Protein AF-A0A1Z8ND75-F1 (afdb_monomer_lite)

Radius of gyration: 14.43 Å; chains: 1; bounding box: 37×39×33 Å

Structure (mmCIF, N/CA/C/O backbone):
data_AF-A0A1Z8ND75-F1
#
_entry.id   AF-A0A1Z8ND75-F1
#
loop_
_atom_site.group_PDB
_atom_site.id
_atom_site.type_symbol
_atom_site.label_atom_id
_atom_site.label_alt_id
_atom_site.label_comp_id
_atom_site.label_asym_id
_atom_site.label_entity_id
_atom_site.label_seq_id
_atom_site.pdbx_PDB_ins_code
_atom_site.Cartn_x
_atom_site.Cartn_y
_atom_site.Cartn_z
_atom_site.occupancy
_atom_site.B_iso_or_equiv
_atom_site.auth_seq_id
_atom_site.auth_comp_id
_atom_site.auth_asym_id
_atom_site.auth_atom_id
_atom_site.pdbx_PDB_model_num
ATOM 1 N N . MET A 1 1 ? -8.422 -8.653 -4.347 1.00 84.81 1 MET A N 1
ATOM 2 C CA . MET A 1 1 ? -8.273 -7.260 -3.869 1.00 84.81 1 MET A CA 1
ATOM 3 C C . MET A 1 1 ? -9.525 -6.366 -3.987 1.00 84.81 1 MET A C 1
ATOM 5 O O . MET A 1 1 ? -10.046 -5.986 -2.948 1.00 84.81 1 MET A O 1
ATOM 9 N N . ILE A 1 2 ? -10.057 -6.033 -5.178 1.00 89.56 2 ILE A N 1
ATOM 10 C CA . ILE A 1 2 ? -11.131 -5.006 -5.343 1.00 89.56 2 ILE A CA 1
ATOM 11 C C . ILE A 1 2 ? -12.358 -5.227 -4.435 1.00 89.56 2 ILE A C 1
ATOM 13 O O . ILE A 1 2 ? -12.818 -4.302 -3.772 1.00 89.56 2 ILE A O 1
ATOM 17 N N . LYS A 1 3 ? -12.869 -6.464 -4.344 1.00 91.56 3 LYS A N 1
ATOM 18 C CA . LYS A 1 3 ? -14.022 -6.793 -3.480 1.00 91.56 3 LYS A CA 1
ATOM 19 C C . LYS A 1 3 ? -13.751 -6.540 -1.991 1.00 91.56 3 LYS A C 1
ATOM 21 O O . LYS A 1 3 ? -14.651 -6.103 -1.284 1.00 91.56 3 LYS A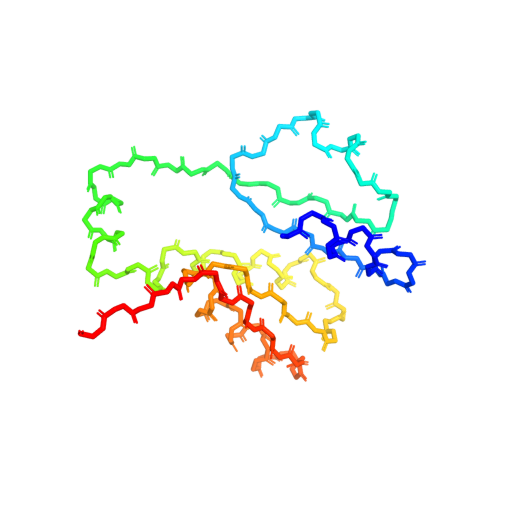 O 1
ATOM 26 N N . VAL A 1 4 ? -12.523 -6.795 -1.533 1.00 92.12 4 VAL A N 1
ATOM 27 C CA . VAL A 1 4 ? -12.104 -6.551 -0.142 1.00 92.12 4 VAL A CA 1
ATOM 28 C C . VAL A 1 4 ? -12.119 -5.052 0.138 1.00 92.12 4 VAL A C 1
ATOM 30 O O . VAL A 1 4 ? -12.740 -4.624 1.105 1.00 92.12 4 VAL A O 1
ATOM 33 N N . ILE A 1 5 ? -11.534 -4.254 -0.761 1.00 94.62 5 ILE A N 1
ATOM 34 C CA . ILE A 1 5 ? -11.532 -2.788 -0.665 1.00 94.62 5 ILE A CA 1
ATOM 35 C C . ILE A 1 5 ? -12.966 -2.254 -0.620 1.00 94.62 5 ILE A C 1
ATOM 37 O O . ILE A 1 5 ? -13.297 -1.502 0.287 1.00 94.62 5 ILE A O 1
ATOM 41 N N . ASN A 1 6 ? -13.839 -2.703 -1.526 1.00 94.88 6 ASN A N 1
ATOM 42 C CA . ASN A 1 6 ? -15.244 -2.279 -1.560 1.00 94.88 6 ASN A CA 1
ATOM 43 C C . ASN A 1 6 ? -16.054 -2.712 -0.334 1.00 94.88 6 ASN A C 1
ATOM 45 O O . ASN A 1 6 ? -17.035 -2.060 0.016 1.00 94.88 6 ASN A O 1
ATOM 49 N N . SER A 1 7 ? -15.684 -3.818 0.312 1.00 95.06 7 SER A N 1
ATOM 50 C CA . SER A 1 7 ? -16.326 -4.232 1.557 1.00 95.06 7 SER A CA 1
ATOM 51 C C . SER A 1 7 ? -15.868 -3.361 2.723 1.00 95.06 7 SER A C 1
ATOM 53 O O . SER A 1 7 ? -16.702 -2.855 3.467 1.00 95.06 7 SER A O 1
ATOM 55 N N . LEU A 1 8 ? -14.556 -3.160 2.865 1.00 94.75 8 LEU A N 1
ATOM 56 C CA . LEU A 1 8 ? -13.967 -2.372 3.947 1.00 94.75 8 LEU A CA 1
ATOM 57 C C . LEU A 1 8 ? -14.327 -0.883 3.838 1.00 94.75 8 LEU A C 1
ATOM 59 O O . LEU A 1 8 ? -14.564 -0.230 4.852 1.00 94.75 8 LEU A O 1
ATOM 63 N N . SER A 1 9 ? -14.431 -0.347 2.619 1.00 96.69 9 SER A N 1
ATOM 64 C CA . SER A 1 9 ? -14.719 1.072 2.383 1.00 96.69 9 SER A CA 1
ATOM 65 C C . SER A 1 9 ? -16.142 1.484 2.760 1.00 96.69 9 SER A C 1
ATOM 67 O O . SER A 1 9 ? -16.457 2.673 2.761 1.00 96.69 9 SER A O 1
ATOM 69 N N . LYS A 1 10 ? -17.020 0.531 3.098 1.00 96.50 10 LYS A N 1
ATOM 70 C CA . LYS A 1 10 ? -18.350 0.831 3.649 1.00 96.50 10 LYS A CA 1
ATOM 71 C C . LYS A 1 10 ? -18.269 1.477 5.030 1.00 96.50 10 LYS A C 1
ATOM 73 O O . LYS A 1 10 ? -19.125 2.288 5.360 1.00 96.50 10 LYS A O 1
ATOM 78 N N . GLU A 1 11 ? -17.242 1.138 5.807 1.00 96.50 11 GLU A N 1
ATOM 79 C CA . GLU A 1 11 ? -17.110 1.554 7.210 1.00 96.50 11 GLU A CA 1
ATOM 80 C C . GLU A 1 11 ? -15.786 2.270 7.505 1.00 96.50 11 GLU A C 1
ATOM 82 O O . GLU A 1 11 ? -15.655 2.956 8.520 1.00 96.50 11 GLU A O 1
ATOM 87 N N . HIS A 1 12 ? -14.794 2.142 6.622 1.00 94.88 12 HIS A N 1
ATOM 88 C CA . HIS A 1 12 ? -13.447 2.650 6.852 1.00 94.88 12 HIS A CA 1
ATOM 89 C C . HIS A 1 12 ? -12.946 3.503 5.690 1.00 94.88 12 HIS A C 1
ATOM 91 O O . HIS A 1 12 ? -13.279 3.271 4.530 1.00 94.88 12 HIS A O 1
ATOM 97 N N . LYS A 1 13 ? -12.087 4.478 6.005 1.00 95.25 13 LYS A N 1
ATOM 98 C CA . LYS A 1 13 ? -11.324 5.214 4.993 1.00 95.25 13 LYS A CA 1
ATOM 99 C C . LYS A 1 13 ? -10.149 4.363 4.533 1.00 95.25 13 LYS A C 1
ATOM 101 O O . LYS A 1 13 ? -9.411 3.833 5.362 1.00 95.25 13 LYS A O 1
ATOM 106 N N . ILE A 1 14 ? -9.962 4.262 3.225 1.00 95.38 14 ILE A N 1
ATOM 107 C CA . ILE A 1 14 ? -8.913 3.453 2.612 1.00 95.38 14 ILE A CA 1
ATOM 108 C C . ILE A 1 14 ? -8.044 4.351 1.747 1.00 95.38 14 ILE A C 1
ATOM 110 O O . ILE A 1 14 ? -8.540 5.074 0.893 1.00 95.38 14 ILE A O 1
ATOM 114 N N . ASN A 1 15 ? -6.733 4.261 1.940 1.00 95.19 15 ASN A N 1
ATOM 115 C CA . ASN A 1 15 ? -5.757 4.828 1.021 1.00 95.19 15 ASN A CA 1
ATOM 116 C C . ASN A 1 15 ? -5.178 3.676 0.196 1.00 95.19 15 ASN A C 1
ATOM 118 O O . ASN A 1 15 ? -4.424 2.858 0.727 1.00 95.19 15 ASN A O 1
ATOM 122 N N . LEU A 1 16 ? -5.568 3.581 -1.076 1.00 94.69 16 LEU A N 1
ATOM 123 C CA . LEU A 1 16 ? -5.108 2.538 -1.988 1.00 94.69 16 LEU A CA 1
ATOM 124 C C . LEU A 1 16 ? -3.886 3.031 -2.760 1.00 94.69 16 LEU A C 1
ATOM 126 O O . LEU A 1 16 ? -3.984 3.957 -3.561 1.00 94.69 16 LEU A O 1
ATOM 130 N N . PHE A 1 17 ? -2.748 2.377 -2.547 1.00 93.12 17 PHE A N 1
ATOM 131 C CA . PHE A 1 17 ? -1.514 2.637 -3.281 1.00 93.12 17 PHE A CA 1
ATOM 132 C C . PHE A 1 17 ? -1.267 1.507 -4.278 1.00 93.12 17 PHE A C 1
ATOM 134 O O . PHE A 1 17 ? -1.230 0.345 -3.876 1.00 93.12 17 PHE A O 1
ATOM 141 N N . TYR A 1 18 ? -1.105 1.836 -5.558 1.00 92.25 18 TYR A N 1
ATOM 142 C CA . TYR A 1 18 ? -1.009 0.836 -6.625 1.00 92.25 18 TYR A CA 1
ATOM 143 C C . TYR A 1 18 ? -0.208 1.344 -7.830 1.00 92.25 18 TYR A C 1
ATOM 145 O O . TYR A 1 18 ? 0.132 2.525 -7.917 1.00 92.25 18 TYR A O 1
ATOM 153 N N . LEU A 1 19 ? 0.157 0.431 -8.729 1.00 90.12 19 LEU A N 1
ATOM 154 C CA . LEU A 1 19 ? 0.934 0.733 -9.929 1.00 90.12 19 LEU A CA 1
ATOM 155 C C . LEU A 1 19 ? 0.045 0.831 -11.166 1.00 90.12 19 LEU A C 1
ATOM 157 O O . LEU A 1 19 ? -0.961 0.136 -11.252 1.00 90.12 19 LEU A O 1
ATOM 161 N N . ASP A 1 20 ? 0.474 1.668 -12.110 1.00 88.50 20 ASP A N 1
ATOM 162 C CA . ASP A 1 20 ? -0.030 1.747 -13.484 1.00 88.50 20 ASP A CA 1
ATOM 163 C C . ASP A 1 20 ? -1.558 1.924 -13.574 1.00 88.50 20 ASP A C 1
ATOM 165 O O . ASP A 1 20 ? -2.231 1.316 -14.404 1.00 88.50 20 ASP A O 1
ATOM 169 N N . GLY A 1 21 ? -2.099 2.767 -12.687 1.00 86.75 21 GLY A N 1
ATOM 170 C CA . GLY A 1 21 ? -3.524 3.084 -12.628 1.00 86.75 21 GLY A CA 1
ATOM 171 C C . GLY A 1 21 ? -4.025 3.945 -13.782 1.00 86.75 21 GLY A C 1
ATOM 172 O O . GLY A 1 21 ? -3.251 4.631 -14.452 1.00 86.75 21 GLY A O 1
ATOM 173 N N . SER A 1 22 ? -5.341 3.929 -13.972 1.00 88.50 22 SER A N 1
ATOM 174 C CA . SER A 1 22 ? -6.053 4.690 -14.995 1.00 88.50 22 SER A CA 1
ATOM 175 C C . SER A 1 22 ? -7.043 5.678 -14.377 1.00 88.50 22 SER A C 1
ATOM 177 O O . SER A 1 22 ? -7.585 5.428 -13.303 1.00 88.50 22 SER A O 1
ATOM 179 N N . ASP A 1 23 ? -7.351 6.771 -15.082 1.00 83.38 23 ASP A N 1
ATOM 180 C CA . ASP A 1 23 ? -8.375 7.734 -14.636 1.00 83.38 23 ASP A CA 1
ATOM 181 C C . ASP A 1 23 ? -9.763 7.079 -14.494 1.00 83.38 23 ASP A C 1
ATOM 183 O O . ASP A 1 23 ? -10.611 7.532 -13.728 1.00 83.38 23 ASP A O 1
ATOM 187 N N . ALA A 1 24 ? -10.005 5.970 -15.202 1.00 87.81 24 ALA A N 1
ATOM 188 C CA . ALA A 1 24 ? -11.252 5.226 -15.094 1.00 87.81 24 ALA A CA 1
ATOM 189 C C . ALA A 1 24 ? -11.396 4.482 -13.753 1.00 87.81 24 ALA A C 1
ATOM 191 O O . ALA A 1 24 ? -12.522 4.129 -13.390 1.00 87.81 24 ALA A O 1
ATOM 192 N N . ASP A 1 25 ? -10.301 4.274 -13.012 1.00 87.19 25 ASP A N 1
ATOM 193 C CA . ASP A 1 25 ? -10.284 3.492 -11.771 1.00 87.19 25 ASP A CA 1
ATOM 194 C C . ASP A 1 25 ? -11.075 4.173 -10.645 1.00 87.19 25 ASP A C 1
ATOM 196 O O . ASP A 1 25 ? -11.602 3.493 -9.761 1.00 87.19 25 ASP A O 1
ATOM 200 N N . GLU A 1 26 ? -11.239 5.499 -10.700 1.00 87.19 26 GLU A N 1
ATOM 201 C CA . GLU A 1 26 ? -12.085 6.251 -9.763 1.00 87.19 26 GLU A CA 1
ATOM 202 C C . GLU A 1 26 ? -13.542 5.771 -9.783 1.00 87.19 26 GLU A C 1
ATOM 204 O O . GLU A 1 26 ? -14.201 5.755 -8.747 1.00 87.19 26 GLU A O 1
ATOM 209 N N . ASN A 1 27 ? -14.032 5.280 -10.926 1.00 90.75 27 ASN A N 1
ATOM 210 C CA . ASN A 1 27 ? -15.408 4.791 -11.056 1.00 90.75 27 ASN A CA 1
ATOM 211 C C . ASN A 1 27 ? -15.640 3.431 -10.372 1.00 90.75 27 ASN A C 1
ATOM 213 O O . ASN A 1 27 ? -16.780 2.977 -10.267 1.00 90.75 27 ASN A O 1
ATOM 217 N N . ILE A 1 28 ? -14.574 2.752 -9.933 1.00 92.62 28 ILE A N 1
ATOM 218 C CA . ILE A 1 28 ? -14.642 1.421 -9.311 1.00 92.62 28 ILE A CA 1
ATOM 219 C C . ILE A 1 28 ? -14.953 1.525 -7.811 1.00 92.62 28 ILE A C 1
ATOM 221 O O . ILE A 1 28 ? -15.518 0.593 -7.224 1.00 92.62 28 ILE A O 1
ATOM 225 N N . PHE A 1 29 ? -14.578 2.642 -7.186 1.00 94.88 29 PHE A N 1
ATOM 226 C CA . PHE A 1 29 ? -14.578 2.805 -5.738 1.00 94.88 29 PHE A CA 1
ATOM 227 C C . PHE A 1 29 ? -15.481 3.961 -5.291 1.00 94.88 29 PHE A C 1
ATOM 229 O O . PHE A 1 29 ? -15.805 4.869 -6.047 1.00 94.88 29 PHE A O 1
ATOM 236 N N . ASN A 1 30 ? -15.921 3.914 -4.034 1.00 93.94 30 ASN A N 1
ATOM 237 C CA . ASN A 1 30 ? -16.693 5.000 -3.433 1.00 93.94 30 ASN A CA 1
ATOM 238 C C . ASN A 1 30 ? -15.773 6.100 -2.866 1.00 93.94 30 ASN A C 1
ATOM 240 O O . ASN A 1 30 ? -14.554 5.951 -2.801 1.00 93.94 30 ASN A O 1
ATOM 244 N N . SER A 1 31 ? -16.375 7.179 -2.360 1.00 93.81 31 SER A N 1
ATOM 245 C CA . SER A 1 31 ? -15.664 8.338 -1.799 1.00 93.81 31 SER A CA 1
ATOM 246 C C . SER A 1 31 ? -14.817 8.054 -0.550 1.00 93.81 31 SER A C 1
ATOM 248 O O . SER A 1 31 ? -14.094 8.940 -0.101 1.00 93.81 31 SER A O 1
ATOM 250 N N . ASN A 1 32 ? -14.911 6.861 0.049 1.00 96.19 32 ASN A N 1
ATOM 251 C CA . ASN A 1 32 ? -14.068 6.471 1.182 1.00 96.19 32 ASN A CA 1
ATOM 252 C C . ASN A 1 32 ? -12.722 5.881 0.741 1.00 96.19 32 ASN A C 1
ATOM 254 O O . ASN A 1 32 ? -11.892 5.577 1.601 1.00 96.19 32 ASN A O 1
ATOM 258 N N . VAL A 1 33 ? -12.493 5.717 -0.565 1.00 95.88 33 VAL A N 1
ATOM 259 C CA . VAL A 1 33 ? -11.228 5.231 -1.117 1.00 95.88 33 VAL A CA 1
ATOM 260 C C . VAL A 1 33 ? -10.486 6.382 -1.789 1.00 95.88 33 VAL A C 1
ATOM 262 O O . VAL A 1 33 ? -10.930 6.918 -2.798 1.00 95.88 33 VAL A O 1
ATOM 265 N N . SER A 1 34 ? -9.324 6.732 -1.247 1.00 94.56 34 SER A N 1
ATOM 266 C CA . SER A 1 34 ? -8.367 7.629 -1.896 1.00 94.56 34 SER A CA 1
ATOM 267 C C . SER A 1 34 ? -7.410 6.805 -2.751 1.00 94.56 34 SER A C 1
ATOM 269 O O . SER A 1 34 ? -6.771 5.877 -2.243 1.00 94.56 34 SER A O 1
ATOM 271 N N . LEU A 1 35 ? -7.292 7.146 -4.031 1.00 93.81 35 LEU A N 1
ATOM 272 C CA . LEU A 1 35 ? -6.436 6.449 -4.987 1.00 93.81 35 LEU A CA 1
ATOM 273 C C . LEU A 1 35 ? -5.078 7.147 -5.126 1.00 93.81 35 LEU A C 1
ATOM 275 O O . LEU A 1 35 ? -5.000 8.347 -5.370 1.00 93.81 35 LEU A O 1
ATOM 279 N N . PHE A 1 36 ? -4.000 6.376 -5.000 1.00 92.12 36 PHE A N 1
ATOM 280 C CA . PHE A 1 36 ? -2.628 6.827 -5.212 1.00 92.12 36 PHE A CA 1
ATOM 281 C C . PHE A 1 36 ? -1.936 5.880 -6.194 1.00 92.12 36 PHE A C 1
ATOM 283 O O . PHE A 1 36 ? -1.333 4.880 -5.794 1.00 92.12 36 PHE A O 1
ATOM 290 N N . SER A 1 37 ? -2.048 6.186 -7.486 1.00 91.56 37 SER A N 1
ATOM 291 C CA . SER A 1 37 ? -1.394 5.422 -8.546 1.00 91.56 37 SER A CA 1
ATOM 292 C C . SER A 1 37 ? 0.022 5.940 -8.819 1.00 91.56 37 SER A C 1
ATOM 294 O O . SER A 1 37 ? 0.328 7.128 -8.672 1.00 91.56 37 SER A O 1
ATOM 296 N N . PHE A 1 38 ? 0.917 5.034 -9.209 1.00 87.94 38 PHE A N 1
ATOM 297 C CA . PHE A 1 38 ? 2.288 5.364 -9.594 1.00 87.94 38 PHE A CA 1
ATOM 298 C C . PHE A 1 38 ? 2.678 4.642 -10.873 1.00 87.94 38 PHE A C 1
ATOM 300 O O . PHE A 1 38 ? 2.354 3.477 -11.059 1.00 87.94 38 PHE A O 1
ATOM 307 N N . ILE A 1 39 ? 3.442 5.315 -11.725 1.00 85.00 39 ILE A N 1
ATOM 308 C CA . ILE A 1 39 ? 3.941 4.714 -12.961 1.00 85.00 39 ILE A CA 1
ATOM 309 C C . ILE A 1 39 ? 5.168 3.864 -12.643 1.00 85.00 39 ILE A C 1
ATOM 311 O O . ILE A 1 39 ? 6.170 4.369 -12.116 1.00 85.00 39 ILE A O 1
ATOM 315 N N . SER A 1 40 ? 5.110 2.586 -13.005 1.00 77.56 40 SER A N 1
ATOM 316 C CA . SER A 1 40 ? 6.272 1.712 -12.979 1.00 77.56 40 SER A CA 1
ATOM 317 C C . SER A 1 40 ? 7.215 2.074 -14.128 1.00 77.56 40 SER A C 1
ATOM 319 O O . SER A 1 40 ? 6.840 2.089 -15.299 1.00 77.56 40 SER A O 1
ATOM 321 N N . LYS A 1 41 ? 8.475 2.397 -13.816 1.00 74.38 41 LYS A N 1
ATOM 322 C CA . LYS A 1 41 ? 9.495 2.631 -14.850 1.00 74.38 41 LYS A CA 1
ATOM 323 C C . LYS A 1 41 ? 10.162 1.311 -15.197 1.00 74.38 41 LYS A C 1
ATOM 325 O O . LYS A 1 41 ? 11.009 0.838 -14.438 1.00 74.38 41 LYS A O 1
ATOM 330 N N . ASP A 1 42 ? 9.848 0.744 -16.352 1.00 73.19 42 ASP A N 1
ATOM 331 C CA . ASP A 1 42 ? 10.481 -0.495 -16.796 1.00 73.19 42 ASP A CA 1
ATOM 332 C C . ASP A 1 42 ? 11.851 -0.177 -17.426 1.00 73.19 42 ASP A C 1
ATOM 334 O O . ASP A 1 42 ? 11.968 0.355 -18.527 1.00 73.19 42 ASP A O 1
ATOM 338 N N . SER A 1 43 ? 12.922 -0.440 -16.676 1.00 81.06 43 SER A N 1
ATOM 339 C CA . SER A 1 43 ? 14.310 -0.261 -17.122 1.00 81.06 43 SER A CA 1
ATOM 340 C C . SER A 1 43 ? 15.091 -1.557 -16.929 1.00 81.06 43 SER A C 1
ATOM 342 O O . SER A 1 43 ? 14.749 -2.360 -16.062 1.00 81.06 43 SER A O 1
ATOM 344 N N . LEU A 1 44 ? 16.161 -1.772 -17.703 1.00 79.06 44 LEU A N 1
ATOM 345 C CA . LEU A 1 44 ? 16.976 -2.994 -17.604 1.00 79.06 44 LEU A CA 1
ATOM 346 C C . LEU A 1 44 ? 17.503 -3.220 -16.172 1.00 79.06 44 LEU A C 1
ATOM 348 O O . LEU A 1 44 ? 17.449 -4.327 -15.644 1.00 79.06 44 LEU A O 1
ATOM 352 N N . LEU A 1 45 ? 17.930 -2.138 -15.512 1.00 78.75 45 LEU A N 1
ATOM 353 C CA . LEU A 1 45 ? 18.342 -2.135 -14.105 1.00 78.75 45 LEU A CA 1
ATOM 354 C C . LEU A 1 45 ? 17.197 -2.525 -13.160 1.00 78.75 45 LEU A C 1
ATOM 356 O O . LEU A 1 45 ? 17.419 -3.267 -12.205 1.00 78.75 45 LEU A O 1
ATOM 360 N N . ASN A 1 46 ? 15.974 -2.058 -13.424 1.00 75.44 46 ASN A N 1
ATOM 361 C CA . ASN A 1 46 ? 14.805 -2.427 -12.625 1.00 75.44 46 ASN A CA 1
ATOM 362 C C . ASN A 1 46 ? 14.406 -3.889 -12.838 1.00 75.44 46 ASN A C 1
ATOM 364 O O . ASN A 1 46 ? 14.024 -4.538 -11.873 1.00 75.44 46 ASN A O 1
ATOM 368 N N . LYS A 1 47 ? 14.590 -4.446 -14.042 1.00 78.50 47 LYS A N 1
ATOM 369 C CA . LYS A 1 47 ? 14.389 -5.883 -14.297 1.00 78.50 47 LYS A CA 1
ATOM 370 C C . LYS A 1 47 ? 15.347 -6.745 -13.471 1.00 78.50 47 LYS A C 1
ATOM 372 O O . LYS A 1 47 ? 14.915 -7.711 -12.851 1.00 78.50 47 LYS A O 1
ATOM 377 N N . ILE A 1 48 ? 16.622 -6.356 -13.393 1.00 80.69 48 ILE A N 1
ATOM 378 C CA . ILE A 1 48 ? 17.623 -7.051 -12.565 1.00 80.69 48 ILE A CA 1
ATOM 379 C C . ILE A 1 48 ? 17.258 -6.948 -11.076 1.00 80.69 48 ILE A C 1
ATOM 381 O O . ILE A 1 48 ? 17.241 -7.952 -10.366 1.00 80.69 48 ILE A O 1
ATOM 385 N N . LYS A 1 49 ? 16.898 -5.749 -10.598 1.00 76.88 49 LYS A N 1
ATOM 386 C CA . LYS A 1 49 ? 16.451 -5.555 -9.208 1.00 76.88 49 LYS A CA 1
ATOM 387 C C . LYS A 1 49 ? 15.195 -6.356 -8.883 1.00 76.88 49 LYS A C 1
ATOM 389 O O . LYS A 1 49 ? 15.143 -6.949 -7.815 1.00 76.88 49 LYS A O 1
ATOM 394 N N . ARG A 1 50 ? 14.226 -6.424 -9.794 1.00 79.38 50 ARG A N 1
ATOM 395 C CA . ARG A 1 50 ? 13.017 -7.239 -9.639 1.00 79.38 50 ARG A CA 1
ATOM 396 C C . ARG A 1 50 ? 13.339 -8.727 -9.531 1.00 79.38 50 ARG A C 1
ATOM 398 O O . ARG A 1 50 ? 12.639 -9.439 -8.836 1.00 79.38 50 ARG A O 1
ATOM 405 N N . HIS A 1 51 ? 14.416 -9.208 -10.146 1.00 80.50 51 HIS A N 1
ATOM 406 C CA . HIS A 1 51 ? 14.778 -10.622 -10.051 1.00 80.50 51 HIS A CA 1
ATOM 407 C C . HIS A 1 51 ? 15.569 -10.970 -8.778 1.00 80.50 51 HIS A C 1
ATOM 409 O O . HIS A 1 51 ? 15.392 -12.049 -8.218 1.00 80.50 51 HIS A O 1
ATOM 415 N N . SER A 1 52 ? 16.458 -10.086 -8.313 1.00 83.44 52 SER A N 1
ATOM 416 C CA . SER A 1 52 ? 17.374 -10.386 -7.193 1.00 83.44 52 SER A CA 1
ATOM 417 C C . SER A 1 52 ? 16.986 -9.723 -5.867 1.00 83.44 52 SER A C 1
ATOM 419 O O . SER A 1 52 ? 17.384 -10.176 -4.799 1.00 83.44 52 SER A O 1
ATOM 421 N N . PHE A 1 53 ? 16.207 -8.645 -5.923 1.00 84.44 53 PHE A N 1
ATOM 422 C CA . PHE A 1 53 ? 15.823 -7.805 -4.789 1.00 84.44 53 PHE A CA 1
ATOM 423 C C . PHE A 1 53 ? 14.353 -7.368 -4.894 1.00 84.44 53 PHE A C 1
ATOM 425 O O . PHE A 1 53 ? 14.029 -6.230 -4.547 1.00 84.44 53 PHE A O 1
ATOM 432 N N . PHE A 1 54 ? 13.461 -8.255 -5.360 1.00 81.88 54 PHE A N 1
ATOM 433 C CA . PHE A 1 54 ? 12.022 -7.978 -5.527 1.00 81.88 54 PHE A CA 1
ATOM 434 C C . PHE A 1 54 ? 11.393 -7.349 -4.275 1.00 81.88 54 PHE A C 1
ATOM 436 O O . PHE A 1 54 ? 10.604 -6.415 -4.364 1.00 81.88 54 PHE A O 1
ATOM 443 N N . TRP A 1 55 ? 11.823 -7.777 -3.084 1.00 82.06 55 TRP A N 1
ATOM 444 C CA . TRP A 1 55 ? 11.350 -7.252 -1.800 1.00 82.06 55 TRP A CA 1
ATOM 445 C C . TRP A 1 55 ? 11.661 -5.758 -1.591 1.00 82.06 55 TRP A C 1
ATOM 447 O O . TRP A 1 55 ? 11.086 -5.118 -0.717 1.00 82.06 55 TRP A O 1
ATOM 457 N N . THR A 1 56 ? 12.567 -5.171 -2.378 1.00 83.81 56 THR A N 1
ATOM 458 C CA . THR A 1 56 ? 12.881 -3.735 -2.332 1.00 83.81 56 THR A CA 1
ATOM 459 C C . THR A 1 56 ? 12.150 -2.902 -3.375 1.00 83.81 56 THR A C 1
ATOM 461 O O . THR A 1 56 ? 12.165 -1.674 -3.265 1.00 83.81 56 THR A O 1
ATOM 464 N N . GLU A 1 57 ? 11.526 -3.535 -4.369 1.00 82.25 57 GLU A N 1
ATOM 465 C CA . GLU A 1 57 ? 11.025 -2.879 -5.579 1.00 82.25 57 GLU A CA 1
ATOM 466 C C . GLU A 1 57 ? 10.033 -1.755 -5.264 1.00 82.25 57 GLU A C 1
ATOM 468 O O . GLU A 1 57 ? 10.103 -0.665 -5.833 1.00 82.25 57 GLU A O 1
ATOM 473 N N . HIS A 1 58 ? 9.163 -1.973 -4.279 1.00 87.12 58 HIS A N 1
ATOM 474 C CA . HIS A 1 58 ? 8.135 -1.010 -3.890 1.00 87.12 58 HIS A CA 1
ATOM 475 C C . HIS A 1 58 ? 8.472 -0.225 -2.619 1.00 87.12 58 HIS A C 1
ATOM 477 O O . HIS A 1 58 ? 7.599 0.386 -2.007 1.00 87.12 58 HIS A O 1
ATOM 483 N N . ASN A 1 59 ? 9.749 -0.146 -2.224 1.00 86.69 59 ASN A N 1
ATOM 484 C CA . ASN A 1 59 ? 10.166 0.644 -1.055 1.00 86.69 59 ASN A CA 1
ATOM 485 C C . ASN A 1 59 ? 9.783 2.131 -1.141 1.00 86.69 59 ASN A C 1
ATOM 487 O O . ASN A 1 59 ? 9.691 2.804 -0.113 1.00 86.69 59 ASN A O 1
ATOM 491 N N . PHE A 1 60 ? 9.557 2.667 -2.342 1.00 86.69 60 PHE A N 1
ATOM 492 C CA . PHE A 1 60 ? 9.079 4.038 -2.505 1.00 86.69 60 PHE A CA 1
ATOM 493 C C . PHE A 1 60 ? 7.662 4.236 -1.931 1.00 86.69 60 PHE A C 1
ATOM 495 O O . PHE A 1 60 ? 7.361 5.336 -1.458 1.00 86.69 60 PHE A O 1
ATOM 502 N N . LEU A 1 61 ? 6.830 3.181 -1.899 1.00 88.62 61 LEU A N 1
ATOM 503 C CA . LEU A 1 61 ? 5.476 3.219 -1.337 1.00 88.62 61 LEU A CA 1
ATOM 504 C C . LEU A 1 61 ? 5.488 3.590 0.141 1.00 88.62 61 LEU A C 1
ATOM 506 O O . LEU A 1 61 ? 4.627 4.338 0.577 1.00 88.62 61 LEU A O 1
ATOM 510 N N . TYR A 1 62 ? 6.497 3.156 0.899 1.00 90.25 62 TYR A N 1
ATOM 511 C CA . TYR A 1 62 ? 6.618 3.493 2.318 1.00 90.25 62 TYR A CA 1
ATOM 512 C C . TYR A 1 62 ? 6.648 5.013 2.552 1.00 90.25 62 TYR A C 1
ATOM 514 O O . TYR A 1 62 ? 5.890 5.529 3.371 1.00 90.25 62 TYR A O 1
ATOM 522 N N . LYS A 1 63 ? 7.457 5.760 1.786 1.00 88.25 63 LYS A N 1
ATOM 523 C CA . LYS A 1 63 ? 7.519 7.226 1.923 1.00 88.25 63 LYS A CA 1
ATOM 524 C C . LYS A 1 63 ? 6.208 7.893 1.504 1.00 88.25 63 LYS A C 1
ATOM 526 O O . LYS A 1 63 ? 5.792 8.865 2.124 1.00 88.25 63 LYS A O 1
ATOM 531 N N . LYS A 1 64 ? 5.563 7.377 0.454 1.00 88.50 64 LYS A N 1
ATOM 532 C CA . LYS A 1 64 ? 4.2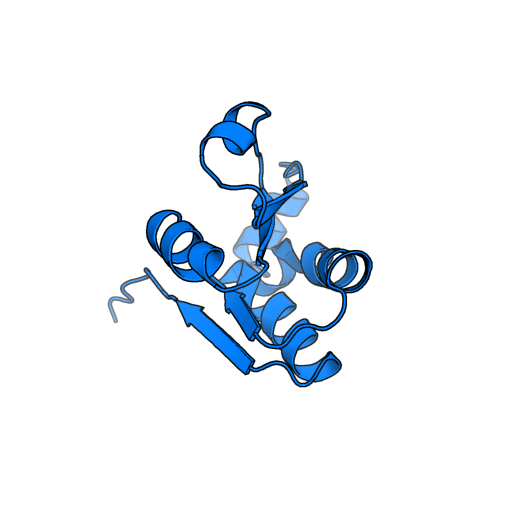93 7.910 -0.061 1.00 88.50 64 LYS A CA 1
ATOM 533 C C . LYS A 1 64 ? 3.139 7.657 0.906 1.00 88.50 64 LYS A C 1
ATOM 535 O O . LYS A 1 64 ? 2.387 8.580 1.200 1.00 88.50 64 LYS A O 1
ATOM 540 N N . ALA A 1 65 ? 3.059 6.455 1.462 1.00 87.81 65 ALA A N 1
ATOM 541 C CA . ALA A 1 65 ? 2.057 6.089 2.447 1.00 87.81 65 ALA A CA 1
ATOM 542 C C . ALA A 1 65 ? 2.162 6.939 3.713 1.00 87.81 65 ALA A C 1
ATOM 544 O O . ALA A 1 65 ? 1.144 7.375 4.227 1.00 87.81 65 ALA A O 1
ATOM 545 N N . LEU A 1 66 ? 3.370 7.257 4.185 1.00 87.12 66 LEU A N 1
ATOM 546 C CA . LEU A 1 66 ? 3.528 8.140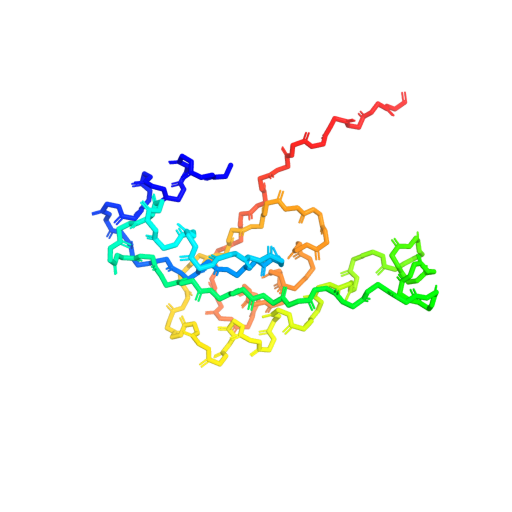 5.345 1.00 87.12 66 LEU A CA 1
ATOM 547 C C . LEU A 1 66 ? 3.158 9.599 5.059 1.00 87.12 66 LEU A C 1
ATOM 549 O O . LEU A 1 66 ? 2.661 10.281 5.948 1.00 87.12 66 LEU A O 1
ATOM 553 N N . LEU A 1 67 ? 3.383 10.077 3.832 1.00 87.44 67 LEU A N 1
ATOM 554 C CA . LEU A 1 67 ? 3.035 11.445 3.446 1.00 87.44 67 LEU A CA 1
ATOM 555 C C . LEU A 1 67 ? 1.515 11.648 3.348 1.00 87.44 67 LEU A C 1
ATOM 557 O O . LEU A 1 67 ? 1.017 12.715 3.691 1.00 87.44 67 LEU A O 1
ATOM 561 N N . HIS A 1 68 ? 0.788 10.633 2.877 1.00 80.56 68 HIS A N 1
ATOM 562 C CA . HIS A 1 68 ? -0.647 10.726 2.585 1.00 80.56 68 HIS A CA 1
ATOM 563 C C . HIS A 1 68 ? -1.541 9.985 3.593 1.00 80.56 68 HIS A C 1
ATOM 565 O O . HIS A 1 68 ? -2.757 10.146 3.575 1.00 80.56 68 HIS A O 1
ATOM 571 N N . GLY A 1 69 ? -0.960 9.159 4.466 1.00 68.81 69 GLY A N 1
ATOM 572 C CA . GLY A 1 69 ? -1.680 8.116 5.197 1.00 68.81 69 GLY A CA 1
ATOM 573 C C . GLY A 1 69 ? -2.382 8.535 6.483 1.00 68.81 69 GLY A C 1
ATOM 574 O O . GLY A 1 69 ? -3.124 7.723 7.026 1.00 68.81 69 GLY A O 1
ATOM 575 N N . GLY A 1 70 ? -2.187 9.762 6.975 1.00 79.44 70 GLY A N 1
ATOM 576 C CA . GLY A 1 70 ? -2.754 10.186 8.259 1.00 79.44 70 GLY A CA 1
ATOM 577 C C . GLY A 1 70 ? -2.467 9.176 9.382 1.00 79.44 70 GLY A C 1
ATOM 578 O O . GLY A 1 70 ? -1.391 8.577 9.433 1.00 79.44 70 GLY A O 1
ATOM 579 N N . LYS A 1 71 ? -3.433 8.967 10.285 1.00 89.62 71 LYS A N 1
ATOM 580 C CA . LYS A 1 71 ? -3.375 7.859 11.248 1.00 89.62 71 LYS A CA 1
ATOM 581 C C . LYS A 1 71 ? -3.663 6.545 10.515 1.00 89.62 71 LYS A C 1
ATOM 583 O O . LYS A 1 71 ? -4.735 6.389 9.939 1.00 89.62 71 LYS A O 1
ATOM 588 N N . ILE A 1 72 ? -2.722 5.607 10.584 1.00 93.69 72 ILE A N 1
ATOM 589 C CA . ILE A 1 72 ? -2.834 4.286 9.962 1.00 93.69 72 ILE A CA 1
ATOM 590 C C . ILE A 1 72 ? -3.098 3.259 11.062 1.00 93.69 72 ILE A C 1
ATOM 592 O O . ILE A 1 72 ? -2.240 3.034 11.910 1.00 93.69 72 ILE A O 1
ATOM 596 N N . ASP A 1 73 ? -4.278 2.641 11.053 1.00 95.12 73 ASP A N 1
ATOM 597 C CA . ASP A 1 73 ? -4.626 1.570 11.999 1.00 95.12 73 ASP A CA 1
ATOM 598 C C . ASP A 1 73 ? -4.267 0.175 11.445 1.00 95.12 73 ASP A C 1
ATOM 600 O O . ASP A 1 73 ? -3.871 -0.724 12.195 1.00 95.12 73 ASP A O 1
ATOM 604 N N . PHE A 1 74 ? -4.348 0.007 10.118 1.00 95.69 74 PHE A N 1
ATOM 605 C CA . PHE A 1 74 ? -4.060 -1.240 9.407 1.00 95.69 74 PHE A CA 1
ATOM 606 C C . PHE A 1 74 ? -3.279 -0.995 8.114 1.00 95.69 74 PHE A C 1
ATOM 608 O O . PHE A 1 74 ? -3.514 -0.019 7.403 1.00 95.69 74 PHE A O 1
ATOM 615 N N . VAL A 1 75 ? -2.389 -1.929 7.786 1.00 96.25 75 VAL A N 1
ATOM 616 C CA . VAL A 1 75 ? -1.665 -2.006 6.516 1.00 96.25 75 VAL A CA 1
ATOM 617 C C . VAL A 1 75 ? -1.985 -3.347 5.868 1.00 96.25 75 VAL A C 1
ATOM 619 O O . VAL A 1 75 ? -1.702 -4.392 6.451 1.00 96.25 75 VAL A O 1
ATOM 622 N N . TRP A 1 76 ? -2.558 -3.319 4.666 1.00 96.38 76 TRP A N 1
ATOM 623 C CA . TRP A 1 76 ? -2.910 -4.517 3.903 1.00 96.38 76 TRP A CA 1
ATOM 624 C C . TRP A 1 76 ? -2.004 -4.641 2.678 1.00 96.38 76 TRP A C 1
ATOM 626 O O . TRP A 1 76 ? -2.006 -3.771 1.810 1.00 96.38 76 TRP A O 1
ATOM 636 N N . CYS A 1 77 ? -1.226 -5.716 2.612 1.00 95.00 77 CYS A N 1
ATOM 637 C CA . CYS A 1 77 ? -0.318 -6.027 1.510 1.00 95.00 77 CYS A CA 1
ATOM 638 C C . CYS A 1 77 ? -0.938 -7.134 0.655 1.00 95.00 77 CYS A C 1
ATOM 640 O O . CYS A 1 77 ? -1.249 -8.196 1.190 1.00 95.00 77 CYS A O 1
ATOM 642 N N . ASN A 1 78 ? -1.128 -6.889 -0.642 1.00 91.94 78 ASN A N 1
ATOM 643 C CA . ASN A 1 78 ? -1.729 -7.865 -1.561 1.00 91.94 78 ASN A CA 1
ATOM 644 C C . ASN A 1 78 ? -0.689 -8.660 -2.359 1.00 91.94 78 ASN A C 1
ATOM 646 O O . ASN A 1 78 ? -0.964 -9.780 -2.763 1.00 91.94 78 ASN A O 1
ATOM 650 N N . ASP A 1 79 ? 0.502 -8.093 -2.562 1.00 89.00 79 ASP A N 1
ATOM 651 C CA . ASP A 1 79 ? 1.560 -8.733 -3.348 1.00 89.00 79 ASP A CA 1
ATOM 652 C C . ASP A 1 79 ? 2.848 -8.809 -2.530 1.00 89.00 79 ASP A C 1
ATOM 654 O O . ASP A 1 79 ? 3.157 -7.901 -1.748 1.00 89.00 79 ASP A O 1
ATOM 658 N N . LEU A 1 80 ? 3.648 -9.854 -2.734 1.00 88.81 80 LEU A N 1
ATOM 659 C CA . LEU A 1 80 ? 4.893 -10.055 -1.990 1.00 88.81 80 LEU A CA 1
ATOM 660 C C . LEU A 1 80 ? 5.847 -8.831 -1.995 1.00 88.81 80 LEU A C 1
ATOM 662 O O . LEU A 1 80 ? 6.363 -8.481 -0.927 1.00 88.81 80 LEU A O 1
ATOM 666 N N . PRO A 1 81 ? 6.057 -8.097 -3.111 1.00 89.44 81 PRO A N 1
ATOM 667 C CA . PRO A 1 81 ? 6.903 -6.896 -3.112 1.00 89.44 81 PRO A CA 1
ATOM 668 C C . PRO A 1 81 ? 6.369 -5.744 -2.240 1.00 89.44 81 PRO A C 1
ATOM 670 O O . PRO A 1 81 ? 7.130 -4.850 -1.861 1.00 89.44 81 PRO A O 1
ATOM 673 N N . THR A 1 82 ? 5.077 -5.756 -1.887 1.00 92.44 82 THR A N 1
ATOM 674 C CA . THR A 1 82 ? 4.453 -4.764 -0.991 1.00 92.44 82 THR A CA 1
ATOM 675 C C . THR A 1 82 ? 4.634 -5.099 0.490 1.00 92.44 82 THR A C 1
ATOM 677 O O . THR A 1 82 ? 4.550 -4.207 1.336 1.00 92.44 82 THR A O 1
ATOM 680 N N . LEU A 1 83 ? 4.970 -6.349 0.822 1.00 93.50 83 LEU A N 1
ATOM 681 C CA . LEU A 1 83 ? 5.088 -6.801 2.207 1.00 93.50 83 LEU A CA 1
ATOM 682 C C . LEU A 1 83 ? 6.195 -6.068 2.967 1.00 93.50 83 LEU A C 1
ATOM 684 O O . LEU A 1 83 ? 6.001 -5.623 4.097 1.00 93.50 83 LEU A O 1
ATOM 688 N N . HIS A 1 84 ? 7.364 -5.909 2.348 1.00 94.12 84 HIS A N 1
ATOM 689 C CA . HIS A 1 84 ? 8.492 -5.239 2.985 1.00 94.12 84 HIS A CA 1
ATOM 690 C C . HIS A 1 84 ? 8.235 -3.745 3.277 1.00 94.12 84 HIS A C 1
ATOM 692 O O . HIS A 1 84 ? 8.454 -3.328 4.422 1.00 94.12 84 HIS A O 1
ATOM 698 N N . PRO A 1 85 ? 7.760 -2.911 2.324 1.00 93.56 85 PRO A N 1
ATOM 699 C CA . PRO A 1 85 ? 7.357 -1.549 2.657 1.00 93.56 85 PRO A CA 1
ATOM 700 C C . PRO A 1 85 ? 6.189 -1.525 3.652 1.00 93.56 85 PRO A C 1
ATOM 702 O O . PRO A 1 85 ? 6.222 -0.716 4.578 1.00 93.56 85 PRO A O 1
ATOM 705 N N . GLY A 1 86 ? 5.215 -2.433 3.541 1.00 95.38 86 GLY A N 1
ATOM 706 C CA . GLY A 1 86 ? 4.097 -2.529 4.479 1.00 95.38 86 GLY A CA 1
ATOM 707 C C . GLY A 1 86 ? 4.533 -2.799 5.920 1.00 95.38 86 GLY A C 1
ATOM 708 O O . GLY A 1 86 ? 4.100 -2.108 6.842 1.00 95.38 86 GLY A O 1
ATOM 709 N N . ALA A 1 87 ? 5.477 -3.719 6.119 1.00 96.25 87 ALA A N 1
ATOM 710 C CA . ALA A 1 87 ? 6.057 -4.011 7.426 1.00 96.25 87 ALA A CA 1
ATOM 711 C C . ALA A 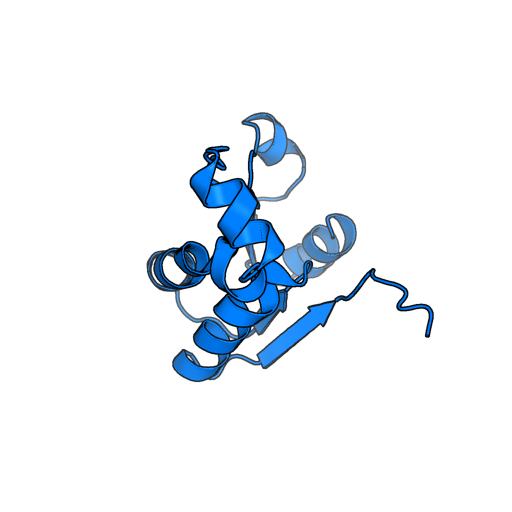1 87 ? 6.776 -2.797 8.036 1.00 96.25 87 ALA A C 1
ATOM 713 O O . ALA A 1 87 ? 6.678 -2.561 9.241 1.00 96.25 87 ALA A O 1
ATOM 714 N N . LYS A 1 88 ? 7.458 -1.983 7.216 1.00 95.38 88 LYS A N 1
ATOM 715 C CA . LYS A 1 88 ? 8.063 -0.722 7.680 1.00 95.38 88 LYS A CA 1
ATOM 716 C C . LYS A 1 88 ? 7.008 0.286 8.131 1.00 95.38 88 LYS A C 1
ATOM 718 O O . LYS A 1 88 ? 7.192 0.906 9.177 1.00 95.38 88 LYS A O 1
ATOM 723 N N . ILE A 1 89 ? 5.916 0.434 7.375 1.00 94.94 89 ILE A N 1
ATOM 724 C CA . ILE A 1 89 ? 4.802 1.326 7.738 1.00 94.94 89 ILE A CA 1
ATOM 725 C C . ILE A 1 89 ? 4.198 0.876 9.068 1.00 94.94 89 ILE A C 1
ATOM 727 O O . ILE A 1 89 ? 4.096 1.682 9.991 1.00 94.94 89 ILE A O 1
ATOM 731 N N . ALA A 1 90 ? 3.856 -0.409 9.189 1.00 96.25 90 ALA A N 1
ATOM 732 C CA . ALA A 1 90 ? 3.268 -0.981 10.395 1.00 96.25 90 ALA A CA 1
ATOM 733 C C . ALA A 1 90 ? 4.165 -0.767 11.621 1.00 96.25 90 ALA A C 1
ATOM 735 O O . ALA A 1 90 ? 3.718 -0.239 12.637 1.00 96.25 90 ALA A O 1
ATOM 736 N N . LYS A 1 91 ? 5.466 -1.058 11.491 1.00 95.94 91 LYS A N 1
ATOM 737 C CA . LYS A 1 91 ? 6.444 -0.836 12.563 1.00 95.94 91 LYS A CA 1
ATOM 738 C C . LYS A 1 91 ? 6.526 0.629 13.000 1.00 95.94 91 LYS A C 1
ATOM 740 O O . LYS A 1 91 ? 6.664 0.893 14.187 1.00 95.94 91 LYS A O 1
ATOM 745 N N . GLN A 1 92 ? 6.476 1.572 12.062 1.00 94.56 92 GLN A N 1
ATOM 746 C CA . GLN A 1 92 ? 6.600 2.995 12.381 1.00 94.56 92 GLN A CA 1
ATOM 747 C C . GLN A 1 92 ? 5.323 3.600 12.968 1.00 94.56 92 GLN A C 1
ATOM 749 O O . GLN A 1 92 ? 5.398 4.510 13.787 1.00 94.56 92 GLN A O 1
ATOM 754 N N . THR A 1 93 ? 4.162 3.134 12.520 1.00 93.75 93 THR A N 1
ATOM 755 C CA . THR A 1 93 ? 2.861 3.711 12.895 1.00 93.75 93 THR A CA 1
ATOM 756 C C . THR A 1 93 ? 2.194 2.979 14.055 1.00 93.75 93 THR A C 1
ATOM 758 O O . THR A 1 93 ? 1.240 3.495 14.628 1.00 93.75 93 THR A O 1
ATOM 761 N N . GLY A 1 94 ? 2.681 1.786 14.407 1.00 95.81 94 GLY A N 1
ATOM 762 C CA . GLY A 1 94 ? 2.005 0.885 15.340 1.00 95.81 94 GLY A CA 1
ATOM 763 C C . GLY A 1 94 ? 0.789 0.180 14.730 1.00 95.81 94 GLY A C 1
ATOM 764 O O . GLY A 1 94 ? 0.048 -0.480 15.456 1.00 95.81 94 GLY A O 1
ATOM 765 N N . ALA A 1 95 ? 0.572 0.312 13.417 1.00 96.62 95 ALA A N 1
ATOM 766 C CA . ALA A 1 95 ? -0.529 -0.333 12.715 1.00 96.62 95 ALA A CA 1
ATOM 767 C C . ALA A 1 95 ? -0.387 -1.860 12.706 1.00 96.62 95 ALA A C 1
ATOM 769 O O . ALA A 1 95 ? 0.718 -2.412 12.722 1.00 96.62 95 ALA A O 1
ATOM 770 N N . LYS A 1 96 ? -1.519 -2.556 12.587 1.00 97.88 96 LYS A N 1
ATOM 771 C CA . LYS A 1 96 ? -1.528 -3.999 12.317 1.00 97.88 96 LYS A CA 1
ATOM 772 C C . LYS A 1 96 ? -1.198 -4.262 10.846 1.00 97.88 96 LYS A C 1
ATOM 774 O O . LYS A 1 96 ? -1.653 -3.530 9.972 1.00 97.88 96 LYS A O 1
ATOM 779 N N . LEU A 1 97 ? -0.437 -5.320 10.573 1.00 97.19 97 LEU A N 1
ATOM 780 C CA . LEU A 1 97 ? -0.065 -5.738 9.218 1.00 97.19 97 LEU A CA 1
ATOM 781 C C . LEU A 1 97 ? -0.853 -6.986 8.812 1.00 97.19 97 LEU A C 1
ATOM 783 O O . LEU A 1 97 ? -0.867 -7.969 9.549 1.00 97.19 97 LEU A O 1
ATOM 787 N N . ILE A 1 98 ? -1.458 -6.950 7.629 1.00 96.50 98 ILE A N 1
ATOM 788 C CA . ILE A 1 98 ? -2.110 -8.086 6.976 1.00 96.50 98 ILE A CA 1
ATOM 789 C C . ILE A 1 98 ? -1.396 -8.324 5.647 1.00 96.50 98 ILE A C 1
ATOM 791 O O . ILE A 1 98 ? -1.181 -7.385 4.881 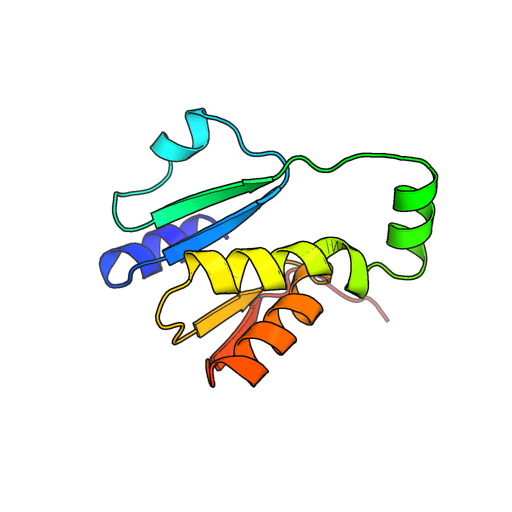1.00 96.50 98 ILE A O 1
ATOM 795 N N . TYR A 1 99 ? -1.034 -9.577 5.383 1.00 94.31 99 TYR A N 1
ATOM 796 C CA . TYR A 1 99 ? -0.537 -10.023 4.086 1.00 94.31 99 TYR A CA 1
ATOM 797 C C . TYR A 1 99 ? -1.518 -11.043 3.514 1.00 94.31 99 TYR A C 1
ATOM 799 O O . TYR A 1 99 ? -1.705 -12.110 4.096 1.00 94.31 99 TYR A O 1
ATOM 807 N N . ASP A 1 100 ? -2.165 -10.678 2.413 1.00 90.62 100 ASP A N 1
ATOM 808 C CA . ASP A 1 100 ? -3.126 -11.508 1.691 1.00 90.62 100 ASP A CA 1
ATOM 809 C C . ASP A 1 100 ? -2.415 -12.136 0.492 1.00 90.62 100 ASP A C 1
ATOM 811 O O . ASP A 1 100 ? -2.335 -11.538 -0.577 1.00 90.62 100 ASP A O 1
ATOM 815 N N . THR A 1 101 ? -1.805 -13.298 0.727 1.00 85.50 101 THR A N 1
ATOM 816 C CA . THR A 1 101 ? -1.031 -14.036 -0.277 1.00 85.50 101 THR A CA 1
ATOM 817 C C . THR A 1 101 ? -1.958 -14.819 -1.201 1.00 85.50 101 THR A C 1
ATOM 819 O O . THR A 1 101 ? -2.829 -15.562 -0.750 1.00 85.50 101 THR A O 1
ATOM 822 N N . HIS A 1 102 ? -1.747 -14.659 -2.508 1.00 82.75 102 HIS A N 1
ATOM 823 C CA . HIS A 1 102 ? -2.432 -15.428 -3.560 1.00 82.75 102 HIS A CA 1
ATOM 824 C C . HIS A 1 102 ? -1.485 -16.442 -4.218 1.00 82.75 102 HIS A C 1
ATOM 826 O O . HIS A 1 102 ? -1.849 -17.122 -5.177 1.00 82.75 102 HIS A O 1
ATOM 832 N N . GLU A 1 103 ? -0.251 -16.528 -3.720 1.00 78.81 103 GLU A N 1
ATOM 833 C CA . GLU A 1 103 ? 0.800 -17.382 -4.245 1.00 78.81 103 GLU A CA 1
ATOM 834 C C . GLU A 1 103 ? 0.709 -18.796 -3.651 1.00 78.81 103 GLU A C 1
ATOM 836 O O . GLU A 1 103 ? 0.785 -18.999 -2.439 1.00 78.81 103 GLU A O 1
ATOM 841 N N . ILE A 1 104 ? 0.592 -19.802 -4.521 1.00 75.56 104 ILE A N 1
ATOM 842 C CA . ILE A 1 104 ? 0.729 -21.210 -4.136 1.00 75.56 104 ILE A CA 1
ATOM 843 C C . ILE A 1 104 ? 2.192 -21.598 -4.333 1.00 75.56 104 ILE A C 1
ATOM 845 O O . ILE A 1 104 ? 2.660 -21.743 -5.462 1.00 75.56 104 ILE A O 1
ATOM 849 N N . TYR A 1 105 ? 2.912 -21.779 -3.230 1.00 73.06 105 TYR A N 1
ATOM 850 C CA . TYR A 1 105 ? 4.266 -22.319 -3.265 1.00 73.06 105 TYR A CA 1
ATOM 851 C C . TYR A 1 105 ? 4.189 -23.842 -3.363 1.00 73.06 105 TYR A C 1
ATOM 853 O O . TYR A 1 105 ? 3.778 -24.514 -2.418 1.00 73.06 105 TYR A O 1
ATOM 861 N N . LEU A 1 106 ? 4.5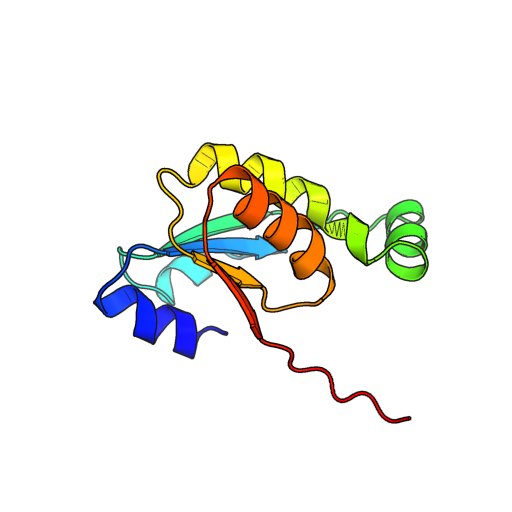66 -24.380 -4.522 1.00 73.75 106 LEU A N 1
ATOM 862 C CA . LEU A 1 106 ? 4.807 -25.809 -4.686 1.00 73.75 106 LEU A CA 1
ATOM 863 C C . LEU A 1 106 ? 6.253 -26.085 -4.263 1.00 73.75 106 LEU A C 1
ATOM 865 O O . LEU A 1 106 ? 7.178 -25.491 -4.821 1.00 73.75 106 LEU A O 1
ATOM 869 N N . LEU A 1 107 ? 6.406 -26.917 -3.231 1.00 60.88 107 LEU A N 1
ATOM 870 C CA . LEU A 1 107 ? 7.694 -27.408 -2.735 1.00 60.88 107 LEU A CA 1
ATOM 871 C C . LEU A 1 107 ? 8.234 -28.528 -3.627 1.00 60.88 107 LEU A C 1
ATOM 873 O O . LEU A 1 107 ? 7.412 -29.360 -4.075 1.00 60.88 107 LEU A O 1
#

Secondary structure (DSSP, 8-state):
-HHHHHHHTTTS-EEEEEES--GGGGGGS-TTEEEEEE-----HHHHHHHHH-GGGTTHHHHHHHHHH--S-SEEEE-SHHHHHHHHHHHHHHT-EEEE--------

Foldseek 3Di:
DLVVQQVCLVPAQEEDEEEDDDPCVVVSHDPSYHYHYDYDDDDPVLVVCCVPPLLCSVLVVLVVCVVPVPQAQEFEAEDNSVQNSSVVNCVVRVHHYHYNDPDDDDD

Sequence (107 aa):
MIKVINSLSKEHKINLFYLDGSDADENIFNSNVSLFSFISKDSLLNKIKRHSFFWTEHNFLYKKALLHGGKIDFVWCNDLPTLHPGAKIAKQTGAKLIYDTHEIYLL

pLDDT: mean 88.66, std 7.39, range [60.88, 97.88]